Protein AF-A0AAE4VKS8-F1 (afdb_monomer)

pLDDT: mean 73.31, std 14.99, range [43.59, 92.88]

Secondary structure (DSSP, 8-state):
-HHHHHHHHHHHHHHHHHHHHHHHHHHHHHT-S----HHHHHHHHHHHHHHHHHHHHHHHHHHHHHHHHH-HHHHHTPPPP-HHHHHHHHHHHTTTHHHHHHHHHHHHHHHHHHT-

Sequence (116 aa):
MTAYAAKRAALRRQRAAKAGAVTVAVVIVASQAHPASRTRTAPTRRRIERAHVARARADHAKLSSLRASAFPTSAISARPFNAGAAKAEARKLTSGYRGQVKAAKATRHAGRRVRR

Mean predicted aligned error: 13.26 Å

Radius of gyration: 19.67 Å; Cα contacts (8 Å, |Δi|>4): 38; chains: 1; bounding box: 35×40×50 Å

Structure (mmCIF, N/CA/C/O backbone):
data_AF-A0AAE4VKS8-F1
#
_entry.id   AF-A0AAE4VKS8-F1
#
loop_
_atom_site.group_PDB
_atom_site.id
_atom_site.type_symbol
_atom_site.label_atom_id
_atom_site.label_alt_id
_atom_site.label_comp_id
_atom_site.label_asym_id
_atom_site.label_entity_id
_atom_site.label_seq_id
_atom_site.pdbx_PDB_ins_code
_atom_site.Cartn_x
_atom_site.Cartn_y
_atom_site.Cartn_z
_atom_site.occupancy
_atom_site.B_iso_or_equiv
_atom_site.auth_seq_id
_atom_site.auth_comp_id
_atom_site.auth_asym_id
_atom_site.auth_atom_id
_atom_site.pdbx_PDB_model_num
ATOM 1 N N . MET A 1 1 ? 11.033 -27.662 26.218 1.00 52.59 1 MET A N 1
ATOM 2 C CA . MET A 1 1 ? 10.680 -27.797 24.778 1.00 52.59 1 MET A CA 1
ATOM 3 C C . MET A 1 1 ? 10.084 -26.533 24.124 1.00 52.59 1 MET A C 1
ATOM 5 O O . MET A 1 1 ? 9.986 -26.477 22.904 1.00 52.59 1 MET A O 1
ATOM 9 N N . THR A 1 2 ? 9.740 -25.482 24.876 1.00 60.38 2 THR A N 1
ATOM 10 C CA . THR A 1 2 ? 9.040 -24.273 24.386 1.00 60.38 2 THR A CA 1
ATOM 11 C C . THR A 1 2 ? 9.916 -23.295 23.584 1.00 60.38 2 THR A C 1
ATOM 13 O O . THR A 1 2 ? 9.468 -22.738 22.581 1.00 60.38 2 THR A O 1
ATOM 16 N N . ALA A 1 3 ? 11.192 -23.136 23.948 1.00 61.06 3 ALA A N 1
ATOM 17 C CA . ALA A 1 3 ? 12.112 -22.203 23.283 1.00 61.06 3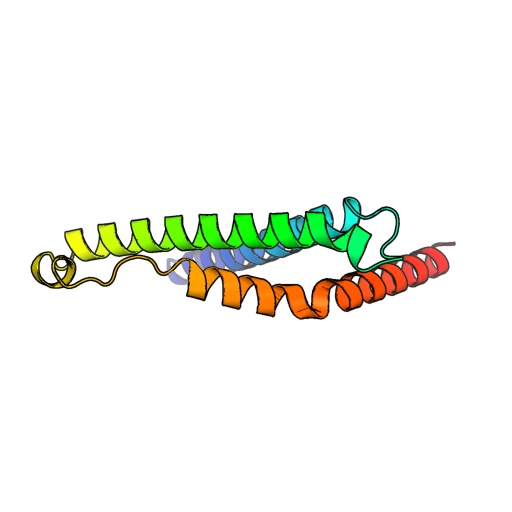 ALA A CA 1
ATOM 18 C C . ALA A 1 3 ? 12.416 -22.573 21.814 1.00 61.06 3 ALA A C 1
ATOM 20 O O . ALA A 1 3 ? 12.525 -21.705 20.945 1.00 61.06 3 ALA A O 1
ATOM 21 N N . TYR A 1 4 ? 12.497 -23.872 21.508 1.00 64.31 4 TYR A N 1
ATOM 22 C CA . TYR A 1 4 ? 12.770 -24.356 20.151 1.00 64.31 4 TYR A CA 1
ATOM 23 C C . TYR A 1 4 ? 11.577 -24.125 19.207 1.00 64.31 4 TYR A C 1
ATOM 25 O O . TYR A 1 4 ? 11.749 -23.711 18.055 1.00 64.31 4 TYR A O 1
ATOM 33 N N . ALA A 1 5 ? 10.353 -24.306 19.713 1.00 65.62 5 ALA A N 1
ATOM 34 C CA . ALA A 1 5 ? 9.122 -24.030 18.978 1.00 65.62 5 ALA A CA 1
ATOM 35 C C . ALA A 1 5 ? 8.965 -22.529 18.662 1.00 65.62 5 ALA A C 1
ATOM 37 O O . ALA A 1 5 ? 8.656 -22.168 17.522 1.00 65.62 5 ALA A O 1
ATOM 38 N N . ALA A 1 6 ? 9.278 -21.654 19.625 1.00 69.19 6 ALA A N 1
ATOM 39 C CA . ALA A 1 6 ? 9.263 -20.201 19.437 1.00 69.19 6 ALA A CA 1
ATOM 40 C C . ALA A 1 6 ? 10.271 -19.742 18.364 1.00 69.19 6 ALA A C 1
ATOM 42 O O . ALA A 1 6 ? 9.927 -18.960 17.471 1.00 69.19 6 ALA A O 1
ATOM 43 N N . LYS A 1 7 ? 11.489 -20.301 18.375 1.00 70.19 7 LYS A N 1
ATOM 44 C CA . LYS A 1 7 ? 12.526 -20.011 17.369 1.00 70.19 7 LYS A CA 1
ATOM 45 C C . LYS A 1 7 ? 12.096 -20.442 15.961 1.00 70.19 7 LYS A C 1
ATOM 47 O O . LYS A 1 7 ? 12.289 -19.700 14.995 1.00 70.19 7 LYS A O 1
ATOM 52 N N . ARG A 1 8 ? 11.436 -21.600 15.829 1.00 71.00 8 ARG A N 1
ATOM 53 C CA . ARG A 1 8 ? 10.869 -22.068 14.549 1.00 71.00 8 ARG A CA 1
ATOM 54 C C . ARG A 1 8 ? 9.717 -21.194 14.050 1.00 71.00 8 ARG A C 1
ATOM 56 O O . ARG A 1 8 ? 9.631 -20.944 12.845 1.00 71.00 8 ARG A O 1
ATOM 63 N N . ALA A 1 9 ? 8.852 -20.714 14.940 1.00 68.56 9 ALA A N 1
ATOM 64 C CA . ALA A 1 9 ? 7.766 -19.802 14.582 1.00 68.56 9 ALA A CA 1
ATOM 65 C C . ALA A 1 9 ? 8.300 -18.444 14.086 1.00 68.56 9 ALA A C 1
ATOM 67 O O . ALA A 1 9 ? 7.825 -17.933 13.069 1.00 68.56 9 ALA A O 1
ATOM 68 N N . ALA A 1 10 ? 9.338 -17.903 14.732 1.00 69.00 10 ALA A N 1
ATOM 69 C CA . ALA A 1 10 ? 10.012 -16.679 14.295 1.00 69.00 10 ALA A CA 1
ATOM 70 C C . ALA A 1 10 ? 10.649 -16.837 12.902 1.00 69.00 10 ALA A C 1
ATOM 72 O O . ALA A 1 10 ? 10.431 -16.001 12.024 1.00 69.00 10 ALA A O 1
ATOM 73 N N . LEU A 1 11 ? 11.344 -17.953 12.654 1.00 71.56 11 LEU A N 1
ATOM 74 C CA . LEU A 1 11 ? 11.916 -18.282 11.342 1.00 71.56 11 LEU A CA 1
ATOM 75 C C . LEU A 1 11 ? 10.848 -18.428 10.248 1.00 71.56 11 LEU A C 1
ATOM 77 O O . LEU A 1 11 ? 11.047 -17.954 9.130 1.00 71.56 11 LEU A O 1
ATOM 81 N N . ARG A 1 12 ? 9.697 -19.043 10.552 1.00 66.75 12 ARG A N 1
ATOM 82 C CA . ARG A 1 12 ? 8.568 -19.132 9.610 1.00 66.75 12 ARG A CA 1
ATOM 83 C C . ARG A 1 12 ? 7.983 -17.760 9.283 1.00 66.75 12 ARG A C 1
ATOM 85 O O . ARG A 1 12 ? 7.747 -17.484 8.111 1.00 66.75 12 ARG A O 1
ATOM 92 N N . ARG A 1 13 ? 7.818 -16.880 10.277 1.00 62.56 13 ARG A N 1
ATOM 93 C CA . ARG A 1 13 ? 7.355 -15.495 10.066 1.00 62.56 13 ARG A CA 1
ATOM 94 C C . ARG A 1 13 ? 8.346 -14.681 9.234 1.00 62.56 13 ARG A C 1
ATOM 96 O O . ARG A 1 13 ? 7.931 -14.009 8.297 1.00 62.56 13 ARG A O 1
ATOM 103 N N . GLN A 1 14 ? 9.647 -14.798 9.508 1.00 63.94 14 GLN A N 1
ATOM 104 C CA . GLN A 1 14 ? 10.691 -14.152 8.705 1.00 63.94 14 GLN A CA 1
ATOM 105 C C . GLN A 1 14 ? 10.690 -14.656 7.257 1.00 63.94 14 GLN A C 1
ATOM 107 O O . GLN A 1 14 ? 10.769 -13.858 6.325 1.00 63.94 14 GLN A O 1
ATOM 112 N N . ARG A 1 15 ? 10.544 -15.970 7.046 1.00 58.06 15 ARG A N 1
ATOM 113 C CA . ARG A 1 15 ? 10.438 -16.559 5.703 1.00 58.06 15 ARG A CA 1
ATOM 114 C C . ARG A 1 15 ? 9.168 -16.125 4.980 1.00 58.06 15 ARG A C 1
ATOM 116 O O . ARG A 1 15 ? 9.254 -15.809 3.803 1.00 58.06 15 ARG A O 1
ATOM 123 N N . ALA A 1 16 ? 8.029 -16.047 5.666 1.00 55.00 16 ALA A N 1
ATOM 124 C CA . ALA A 1 16 ? 6.777 -15.554 5.095 1.00 55.00 16 ALA A CA 1
ATOM 125 C C . ALA A 1 16 ? 6.858 -14.063 4.729 1.00 55.00 16 ALA A C 1
ATOM 127 O O . ALA A 1 16 ? 6.421 -13.675 3.650 1.00 55.00 16 ALA A O 1
ATOM 128 N N . ALA A 1 17 ? 7.488 -13.235 5.568 1.00 53.84 17 ALA A N 1
ATOM 129 C CA . ALA A 1 17 ? 7.744 -11.828 5.264 1.00 53.84 17 ALA A CA 1
ATOM 130 C C . ALA A 1 17 ? 8.680 -11.671 4.054 1.00 53.84 17 ALA A C 1
ATOM 132 O O . ALA A 1 17 ? 8.410 -10.876 3.153 1.00 53.84 17 ALA A O 1
ATOM 133 N N . LYS A 1 18 ? 9.744 -12.482 3.986 1.00 49.88 18 LYS A N 1
ATOM 134 C CA . LYS A 1 18 ? 10.683 -12.502 2.855 1.00 49.88 18 LYS A CA 1
ATOM 135 C C . LYS A 1 18 ? 10.008 -13.006 1.576 1.00 49.88 18 LYS A C 1
ATOM 137 O O . LYS A 1 18 ? 10.193 -12.409 0.524 1.00 49.88 18 LYS A O 1
ATOM 142 N N . ALA A 1 19 ? 9.174 -14.040 1.671 1.00 45.12 19 ALA A N 1
ATOM 143 C CA . ALA A 1 19 ? 8.375 -14.553 0.564 1.00 45.12 19 ALA A CA 1
ATOM 144 C C . ALA A 1 19 ? 7.358 -13.516 0.077 1.00 45.12 19 ALA A C 1
ATOM 146 O O . ALA A 1 19 ? 7.259 -13.320 -1.125 1.00 45.12 19 ALA A O 1
ATOM 147 N N . GLY A 1 20 ? 6.681 -12.802 0.982 1.00 43.59 20 GLY A N 1
ATOM 148 C CA . GLY A 1 20 ? 5.777 -11.694 0.659 1.00 43.59 20 GLY A CA 1
ATOM 149 C C . GLY A 1 20 ? 6.485 -10.525 -0.031 1.00 43.59 20 GLY A C 1
ATOM 150 O O . GLY A 1 20 ? 5.968 -9.962 -0.992 1.00 43.59 20 GLY A O 1
ATOM 151 N N . ALA A 1 21 ? 7.698 -10.181 0.406 1.00 47.94 21 ALA A N 1
ATOM 152 C CA . ALA A 1 21 ? 8.525 -9.176 -0.261 1.00 47.94 21 ALA A CA 1
ATOM 153 C C . ALA A 1 21 ? 8.968 -9.633 -1.663 1.00 47.94 21 ALA A C 1
ATOM 155 O O . ALA A 1 21 ? 8.944 -8.843 -2.606 1.00 47.94 21 ALA A O 1
ATOM 156 N N . VAL A 1 22 ? 9.323 -10.913 -1.818 1.00 50.44 22 VAL A N 1
ATOM 157 C CA . VAL A 1 22 ? 9.721 -11.506 -3.102 1.00 50.44 22 VAL A CA 1
ATOM 158 C C . VAL A 1 22 ? 8.534 -11.634 -4.053 1.00 50.44 22 VAL A C 1
ATOM 160 O O . VAL A 1 22 ? 8.685 -11.283 -5.214 1.00 50.44 22 VAL A O 1
ATOM 163 N N . THR A 1 23 ? 7.348 -12.057 -3.614 1.00 44.69 23 THR A N 1
ATOM 164 C CA . THR A 1 23 ? 6.155 -12.104 -4.478 1.00 44.69 23 THR A CA 1
ATOM 165 C C . THR A 1 23 ? 5.715 -10.714 -4.897 1.00 44.69 23 THR A C 1
ATOM 167 O O . THR A 1 23 ? 5.402 -10.521 -6.068 1.00 44.69 23 THR A O 1
ATOM 170 N N . VAL A 1 24 ? 5.773 -9.722 -4.005 1.00 50.94 24 VAL A N 1
ATOM 171 C CA . VAL A 1 24 ? 5.552 -8.322 -4.389 1.00 50.94 24 VAL A CA 1
ATOM 172 C C . VAL A 1 24 ? 6.584 -7.899 -5.433 1.00 50.94 24 VAL A C 1
ATOM 174 O O . VAL A 1 24 ? 6.192 -7.405 -6.484 1.00 50.94 24 VAL A O 1
ATOM 177 N N . ALA A 1 25 ? 7.875 -8.176 -5.226 1.00 50.78 25 ALA A N 1
ATOM 178 C CA . ALA A 1 25 ? 8.923 -7.881 -6.204 1.00 50.78 25 ALA A CA 1
ATOM 179 C C . ALA A 1 25 ? 8.726 -8.622 -7.543 1.00 50.78 25 ALA A C 1
ATOM 181 O O . ALA A 1 25 ? 8.929 -8.031 -8.600 1.00 50.78 25 ALA A O 1
ATOM 182 N N . VAL A 1 26 ? 8.278 -9.878 -7.528 1.00 50.91 26 VAL A N 1
ATOM 183 C CA . VAL A 1 26 ? 8.035 -10.698 -8.723 1.00 50.91 26 VAL A CA 1
ATOM 184 C C . VAL A 1 26 ? 6.797 -10.225 -9.476 1.00 50.91 26 VAL A C 1
ATOM 186 O O . VAL A 1 26 ? 6.880 -10.073 -10.686 1.00 50.91 26 VAL A O 1
ATOM 189 N N . VAL A 1 27 ? 5.686 -9.907 -8.808 1.00 49.88 27 VAL A N 1
ATOM 190 C CA . VAL A 1 27 ? 4.488 -9.328 -9.452 1.00 49.88 27 VAL A CA 1
ATOM 191 C C . VAL A 1 27 ? 4.827 -7.977 -10.083 1.00 49.88 27 VAL A C 1
ATOM 193 O O . VAL A 1 27 ? 4.433 -7.673 -11.210 1.00 49.88 27 VAL A O 1
ATOM 196 N N . ILE A 1 28 ? 5.631 -7.186 -9.382 1.00 53.53 28 ILE A N 1
ATOM 197 C CA . ILE A 1 28 ? 6.142 -5.899 -9.836 1.00 53.53 28 ILE A CA 1
ATOM 198 C C . ILE A 1 28 ? 7.084 -6.036 -11.050 1.00 53.53 28 ILE A C 1
ATOM 200 O O . ILE A 1 28 ? 7.062 -5.171 -11.928 1.00 53.53 28 ILE A O 1
ATOM 204 N N . VAL A 1 29 ? 7.905 -7.091 -11.109 1.00 51.53 29 VAL A N 1
ATOM 205 C CA . VAL A 1 29 ? 8.866 -7.357 -12.197 1.00 51.53 29 VAL A CA 1
ATOM 206 C C . VAL A 1 29 ? 8.202 -8.044 -13.396 1.00 51.53 29 VAL A C 1
ATOM 208 O O . VAL A 1 29 ? 8.491 -7.684 -14.534 1.00 51.53 29 VAL A O 1
ATOM 211 N N . ALA A 1 30 ? 7.286 -8.986 -13.166 1.00 47.94 30 ALA A N 1
ATOM 212 C CA . ALA A 1 30 ? 6.542 -9.699 -14.205 1.00 47.94 30 ALA A CA 1
ATOM 213 C C . ALA A 1 30 ? 5.555 -8.783 -14.947 1.00 47.94 30 ALA A C 1
ATOM 215 O O . ALA A 1 30 ? 5.302 -8.989 -16.129 1.00 47.94 30 ALA A O 1
ATOM 216 N N . SER A 1 31 ? 5.065 -7.722 -14.295 1.00 48.59 31 SER A N 1
ATOM 217 C CA . SER A 1 31 ? 4.143 -6.753 -14.910 1.00 48.59 31 SER A CA 1
ATOM 218 C C . SER A 1 31 ? 4.813 -5.733 -15.848 1.00 48.59 31 SER A C 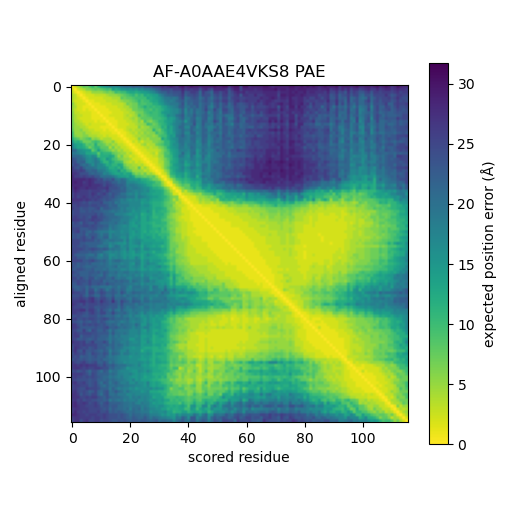1
ATOM 220 O O . SER A 1 31 ? 4.129 -4.858 -16.374 1.00 48.59 31 SER A O 1
ATOM 222 N N . GLN A 1 32 ? 6.136 -5.766 -16.051 1.00 52.94 32 GLN A N 1
ATOM 223 C CA . GLN A 1 32 ? 6.851 -4.750 -16.838 1.00 52.94 32 GLN A CA 1
ATOM 224 C C . GLN A 1 32 ? 7.512 -5.386 -18.061 1.00 52.94 32 GLN A C 1
ATOM 226 O O . GLN A 1 32 ? 8.672 -5.797 -18.006 1.00 52.94 32 GLN A O 1
ATOM 231 N N . ALA A 1 33 ? 6.799 -5.403 -19.191 1.00 50.75 33 ALA A N 1
ATOM 232 C CA . ALA A 1 33 ? 7.369 -5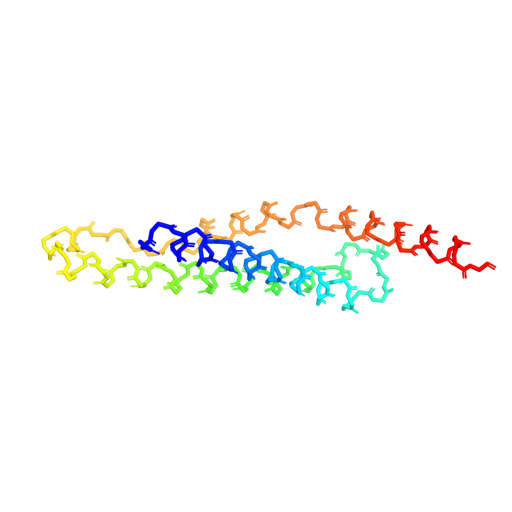.832 -20.464 1.00 50.75 33 ALA A CA 1
ATOM 233 C C . ALA A 1 33 ? 8.643 -5.030 -20.792 1.00 50.75 33 ALA A C 1
ATOM 235 O O . ALA A 1 33 ? 9.655 -5.652 -21.081 1.00 50.75 33 ALA A O 1
ATOM 236 N N . HIS A 1 34 ? 8.695 -3.700 -20.609 1.00 53.62 34 HIS A N 1
ATOM 237 C CA . HIS A 1 34 ? 9.926 -2.908 -20.787 1.00 53.62 34 HIS A CA 1
ATOM 238 C C . HIS A 1 34 ? 9.962 -1.645 -19.894 1.00 53.62 34 HIS A C 1
ATOM 240 O O . HIS A 1 34 ? 9.165 -0.732 -20.122 1.00 53.62 34 HIS A O 1
ATOM 246 N N . PRO A 1 35 ? 10.934 -1.482 -18.969 1.00 55.44 35 PRO A N 1
ATOM 247 C CA . PRO A 1 35 ? 11.155 -0.234 -18.223 1.00 55.44 35 PRO A CA 1
ATOM 248 C C . PRO A 1 35 ? 11.885 0.815 -19.090 1.00 55.44 35 PRO A C 1
ATOM 250 O O . PRO A 1 35 ? 12.901 1.389 -18.688 1.00 55.44 35 PRO A O 1
ATOM 253 N N . ALA A 1 36 ? 11.405 1.035 -20.316 1.00 53.75 36 ALA A N 1
ATOM 254 C CA . ALA A 1 36 ? 12.012 1.969 -21.261 1.00 53.75 36 ALA A CA 1
ATOM 255 C C . ALA A 1 36 ? 11.809 3.430 -20.813 1.00 53.75 36 ALA A C 1
ATOM 257 O O . ALA A 1 36 ? 12.727 4.239 -20.927 1.00 53.75 36 ALA A O 1
ATOM 258 N N . SER A 1 37 ? 10.660 3.754 -20.200 1.00 58.50 37 SER A N 1
ATOM 259 C CA . SER A 1 37 ? 10.296 5.129 -19.833 1.00 58.50 37 SER A CA 1
ATOM 260 C C . SER A 1 37 ? 9.697 5.265 -18.427 1.00 58.50 37 SER A C 1
ATOM 262 O O . SER A 1 37 ? 9.059 4.352 -17.895 1.00 58.50 37 SER A O 1
ATOM 264 N N . ARG A 1 38 ? 9.885 6.449 -17.824 1.00 61.78 38 ARG A N 1
ATOM 265 C CA . ARG A 1 38 ? 9.306 6.832 -16.521 1.00 61.78 38 ARG A CA 1
ATOM 266 C C . ARG A 1 38 ? 7.774 6.779 -16.555 1.00 61.78 38 ARG A C 1
ATOM 268 O O . ARG A 1 38 ? 7.159 6.311 -15.599 1.00 61.78 38 ARG A O 1
ATOM 275 N N . THR A 1 39 ? 7.179 7.172 -17.680 1.00 62.09 39 THR A N 1
ATOM 276 C CA . THR A 1 39 ? 5.737 7.133 -17.961 1.00 62.09 39 THR A CA 1
ATOM 277 C C . THR A 1 39 ? 5.170 5.717 -17.921 1.00 62.09 39 THR A C 1
ATOM 279 O O . THR A 1 39 ? 4.162 5.503 -17.256 1.00 62.09 39 THR A O 1
ATOM 282 N N . ARG A 1 40 ? 5.845 4.721 -18.514 1.00 65.50 40 ARG A N 1
ATOM 283 C CA . ARG A 1 40 ? 5.397 3.313 -18.459 1.00 65.50 40 ARG A CA 1
ATOM 284 C C . ARG A 1 40 ? 5.449 2.721 -17.049 1.00 65.50 40 ARG A C 1
ATOM 286 O O . ARG A 1 40 ? 4.604 1.912 -16.690 1.00 65.50 40 ARG A O 1
ATOM 293 N N . THR A 1 41 ? 6.391 3.166 -16.215 1.00 71.38 41 THR A N 1
ATOM 294 C CA . THR A 1 41 ? 6.482 2.717 -14.813 1.00 71.38 41 THR A CA 1
ATOM 295 C C . THR A 1 41 ? 5.522 3.439 -13.857 1.00 71.38 41 THR A C 1
ATOM 297 O O . THR A 1 41 ? 5.319 2.979 -12.731 1.00 71.38 41 THR A O 1
ATOM 300 N N . ALA A 1 42 ? 4.916 4.554 -14.280 1.00 76.25 42 ALA A N 1
ATOM 301 C CA . ALA A 1 42 ? 4.076 5.391 -13.424 1.00 76.25 42 ALA A CA 1
ATOM 302 C C . ALA A 1 42 ? 2.779 4.705 -12.941 1.00 76.25 42 ALA A C 1
ATOM 304 O O . ALA A 1 42 ? 2.474 4.837 -11.754 1.00 76.25 42 ALA A O 1
ATOM 305 N N . PRO A 1 43 ? 2.030 3.943 -13.767 1.00 81.69 43 PRO A N 1
ATOM 306 C CA . PRO A 1 43 ? 0.841 3.224 -13.307 1.00 81.69 43 PRO A CA 1
ATOM 307 C C . PRO A 1 43 ? 1.163 2.210 -12.206 1.00 81.69 43 PRO A C 1
ATOM 309 O O . PRO A 1 43 ? 0.491 2.180 -11.177 1.00 81.69 43 PRO A O 1
ATOM 312 N N . THR A 1 44 ? 2.234 1.431 -12.372 1.00 78.88 44 THR A N 1
ATOM 313 C CA . THR A 1 44 ? 2.682 0.451 -11.373 1.00 78.88 44 THR A CA 1
ATOM 314 C C . THR A 1 44 ? 3.117 1.134 -10.085 1.00 78.88 44 THR A C 1
ATOM 316 O O . THR A 1 44 ? 2.705 0.722 -9.003 1.00 78.88 44 THR A O 1
ATOM 319 N N . ARG A 1 45 ? 3.866 2.239 -10.188 1.00 81.94 45 ARG A N 1
ATOM 320 C CA . ARG A 1 45 ? 4.242 3.054 -9.029 1.00 81.94 45 ARG A CA 1
ATOM 321 C C . ARG A 1 45 ? 3.013 3.556 -8.267 1.00 81.94 45 ARG A C 1
ATOM 323 O O . ARG A 1 45 ? 2.946 3.394 -7.055 1.00 81.94 45 ARG A O 1
ATOM 330 N N . ARG A 1 46 ? 2.003 4.071 -8.976 1.00 84.44 46 ARG A N 1
ATOM 331 C CA . ARG A 1 46 ? 0.728 4.503 -8.377 1.00 84.44 46 ARG A CA 1
ATOM 332 C C . ARG A 1 46 ? -0.016 3.349 -7.699 1.00 84.44 46 ARG A C 1
ATOM 334 O O . ARG A 1 46 ? -0.602 3.560 -6.642 1.00 84.44 46 ARG A O 1
ATOM 341 N N . ARG A 1 47 ? 0.000 2.139 -8.271 1.00 85.75 47 ARG A N 1
ATOM 342 C CA . ARG A 1 47 ? -0.607 0.947 -7.648 1.00 85.75 47 ARG A CA 1
ATOM 343 C C . ARG A 1 47 ? 0.101 0.566 -6.347 1.00 85.75 47 ARG A C 1
ATOM 345 O O . ARG A 1 47 ? -0.579 0.331 -5.354 1.00 85.75 47 ARG A O 1
ATOM 352 N N . ILE A 1 48 ? 1.436 0.576 -6.333 1.00 83.31 48 ILE A N 1
ATOM 353 C CA . ILE A 1 48 ? 2.236 0.328 -5.122 1.00 83.31 48 ILE A CA 1
ATOM 354 C C . ILE A 1 48 ? 1.940 1.392 -4.060 1.00 83.31 48 ILE A C 1
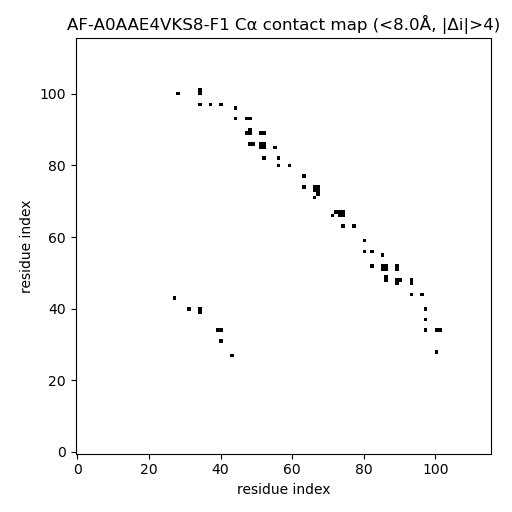ATOM 356 O O . ILE A 1 48 ? 1.691 1.048 -2.909 1.00 83.31 48 ILE A O 1
ATOM 360 N N . GLU A 1 49 ? 1.899 2.671 -4.447 1.00 87.38 49 GLU A N 1
ATOM 361 C CA . GLU A 1 49 ? 1.553 3.768 -3.537 1.00 87.38 49 GLU A CA 1
ATOM 362 C C . GLU A 1 49 ? 0.164 3.581 -2.916 1.00 87.38 49 GLU A C 1
ATOM 364 O O . GLU A 1 49 ? 0.017 3.667 -1.698 1.00 87.38 49 GLU A O 1
ATOM 369 N N . ARG A 1 50 ? -0.850 3.263 -3.730 1.00 88.00 50 ARG A N 1
ATOM 370 C CA . ARG A 1 50 ? -2.215 2.999 -3.245 1.00 88.00 50 ARG A CA 1
ATOM 371 C C . ARG A 1 50 ? -2.264 1.807 -2.292 1.00 88.00 50 ARG A C 1
ATOM 373 O O . ARG A 1 50 ? -2.877 1.911 -1.235 1.00 88.00 50 ARG A O 1
ATOM 380 N N . ALA A 1 51 ? -1.607 0.703 -2.644 1.00 87.19 51 ALA A N 1
ATOM 381 C CA . ALA A 1 51 ? -1.557 -0.491 -1.805 1.00 87.19 51 ALA A CA 1
ATOM 382 C C . ALA A 1 51 ? -0.861 -0.220 -0.463 1.00 87.19 51 ALA A C 1
ATOM 384 O O . ALA A 1 51 ? -1.323 -0.688 0.576 1.00 87.19 51 ALA A O 1
ATOM 385 N N . HIS A 1 52 ? 0.215 0.572 -0.471 1.00 90.69 52 HIS A N 1
ATOM 386 C CA . HIS A 1 52 ? 0.916 0.969 0.745 1.00 90.69 52 HIS A CA 1
ATOM 387 C C . HIS A 1 52 ? 0.031 1.832 1.650 1.00 90.69 52 HIS A C 1
ATOM 389 O O . HIS A 1 52 ? -0.105 1.529 2.830 1.00 90.69 52 HIS A O 1
ATOM 395 N N . VAL A 1 53 ? -0.636 2.849 1.096 1.00 91.75 53 VAL A N 1
ATOM 396 C CA . VAL A 1 53 ? -1.560 3.699 1.866 1.00 91.75 53 VAL A CA 1
ATOM 397 C C . VAL A 1 53 ? -2.723 2.883 2.436 1.00 91.75 53 VAL A C 1
ATOM 399 O O . VAL A 1 53 ? -3.084 3.070 3.595 1.00 91.75 53 VAL A O 1
ATOM 402 N N . ALA A 1 54 ? -3.289 1.957 1.657 1.00 88.38 54 ALA A N 1
ATOM 403 C CA . ALA A 1 54 ? -4.363 1.082 2.123 1.00 88.38 54 ALA A CA 1
ATOM 404 C C . ALA A 1 54 ? -3.909 0.190 3.289 1.00 88.38 54 ALA A C 1
ATOM 406 O O . ALA A 1 54 ? -4.613 0.090 4.293 1.00 88.38 54 ALA A O 1
ATOM 407 N N . ARG A 1 55 ? -2.710 -0.402 3.192 1.00 88.88 55 ARG A N 1
ATOM 408 C CA . ARG A 1 55 ? -2.120 -1.193 4.279 1.00 88.88 55 ARG A CA 1
ATOM 409 C C . ARG A 1 55 ? -1.860 -0.341 5.521 1.00 88.88 55 ARG A C 1
ATOM 411 O O . ARG A 1 55 ? -2.306 -0.716 6.594 1.00 88.88 55 ARG A O 1
ATOM 418 N N . ALA A 1 56 ? -1.236 0.826 5.367 1.00 91.44 56 ALA A N 1
ATOM 419 C CA . ALA A 1 56 ? -0.966 1.738 6.477 1.00 91.44 56 ALA A CA 1
ATOM 420 C C . ALA A 1 56 ? -2.255 2.173 7.194 1.00 91.44 56 ALA A C 1
ATOM 422 O O . ALA A 1 56 ? -2.283 2.285 8.418 1.00 91.44 56 ALA A O 1
ATOM 423 N N . ARG A 1 57 ? -3.346 2.369 6.441 1.00 90.25 57 ARG A N 1
ATOM 424 C CA . ARG A 1 57 ? -4.663 2.670 7.009 1.00 90.25 57 ARG A CA 1
ATOM 425 C C . ARG A 1 57 ? -5.233 1.489 7.797 1.00 90.25 57 ARG A C 1
ATOM 427 O O . ARG A 1 57 ? -5.756 1.695 8.887 1.00 90.25 57 ARG A O 1
ATOM 434 N N . ALA A 1 58 ? -5.127 0.271 7.267 1.00 91.50 58 ALA A N 1
ATOM 435 C CA . ALA A 1 58 ? -5.570 -0.936 7.964 1.00 91.50 58 ALA A CA 1
ATOM 436 C C . ALA A 1 58 ? -4.759 -1.186 9.248 1.00 91.50 58 ALA A C 1
ATOM 438 O O . ALA A 1 58 ? -5.333 -1.502 10.289 1.00 91.50 58 ALA A O 1
ATOM 439 N N . ASP A 1 59 ? -3.443 -0.980 9.194 1.00 91.88 59 ASP A N 1
ATOM 440 C CA . ASP A 1 59 ? -2.554 -1.117 10.347 1.00 91.88 59 ASP A CA 1
ATOM 441 C C . ASP A 1 59 ? -2.865 -0.063 11.417 1.00 91.88 59 ASP A C 1
ATOM 443 O O . ASP A 1 59 ? -2.959 -0.398 12.598 1.00 91.88 59 ASP A O 1
ATOM 447 N N . HIS A 1 60 ? -3.103 1.193 11.017 1.00 92.88 60 HIS A N 1
ATOM 448 C CA . HIS A 1 60 ? -3.534 2.248 11.940 1.00 92.88 60 HIS A CA 1
ATOM 449 C C . HIS A 1 60 ? -4.865 1.902 12.610 1.00 92.88 60 HIS A C 1
ATOM 451 O O . HIS A 1 60 ? -4.949 1.964 13.833 1.00 92.88 60 HIS A O 1
ATOM 457 N N . ALA A 1 61 ? -5.866 1.450 11.849 1.00 90.44 61 ALA A N 1
ATOM 458 C CA . ALA A 1 61 ? -7.152 1.035 12.406 1.00 90.44 61 ALA A CA 1
ATOM 459 C C . ALA A 1 61 ? -6.995 -0.121 13.410 1.00 90.44 61 ALA A C 1
ATOM 461 O O . ALA A 1 61 ? -7.560 -0.078 14.505 1.00 90.44 61 ALA A O 1
ATOM 462 N N . LYS A 1 62 ? -6.167 -1.120 13.080 1.00 92.56 62 LYS A N 1
ATOM 463 C CA . LYS A 1 62 ? -5.868 -2.246 13.971 1.00 92.56 62 LYS A CA 1
ATOM 464 C C . LYS A 1 62 ? -5.192 -1.789 15.263 1.00 92.56 62 LYS A C 1
ATOM 466 O O . LYS A 1 62 ? -5.619 -2.182 16.345 1.00 92.56 62 LYS A O 1
ATOM 471 N N . LEU A 1 63 ? -4.155 -0.958 15.168 1.00 90.12 63 LEU A N 1
ATOM 472 C CA . LEU A 1 63 ? -3.448 -0.433 16.340 1.00 90.12 63 LEU A CA 1
ATOM 473 C C . LEU A 1 63 ? -4.342 0.480 17.179 1.00 90.12 63 LEU A C 1
ATOM 475 O O . LEU A 1 63 ? -4.273 0.436 18.404 1.00 90.12 63 LEU A O 1
ATOM 479 N N . SER A 1 64 ? -5.203 1.268 16.537 1.00 89.75 64 SER A N 1
ATOM 480 C CA . SER A 1 64 ? -6.165 2.124 17.226 1.00 89.75 64 SER A CA 1
ATOM 481 C C . SER A 1 64 ? -7.188 1.301 18.004 1.00 89.75 64 SER A C 1
ATOM 483 O O . SER A 1 64 ? -7.460 1.615 19.158 1.00 89.75 64 SER A O 1
ATOM 485 N N . SER A 1 65 ? -7.718 0.231 17.407 1.00 87.50 65 SER A N 1
ATOM 486 C CA . SER A 1 65 ? -8.640 -0.689 18.082 1.00 87.50 65 SER A CA 1
ATOM 487 C C . SER A 1 65 ? -7.971 -1.388 19.271 1.00 87.50 65 SER A C 1
ATOM 489 O O . SER A 1 65 ? -8.524 -1.402 20.369 1.00 87.50 65 SER A O 1
ATOM 491 N N . LEU A 1 66 ? -6.740 -1.878 19.096 1.00 90.62 66 LEU A N 1
ATOM 492 C CA . LEU A 1 66 ? -5.970 -2.485 20.186 1.00 90.62 66 LEU A CA 1
ATOM 493 C C . LEU A 1 66 ? -5.688 -1.488 21.317 1.00 90.62 66 LEU A C 1
ATOM 495 O O . LEU A 1 66 ? -5.813 -1.835 22.490 1.00 90.62 66 LEU A O 1
ATOM 499 N N . ARG A 1 67 ? -5.347 -0.238 20.981 1.00 89.62 67 ARG A N 1
ATOM 500 C CA . ARG A 1 67 ? -5.126 0.823 21.970 1.00 89.62 67 ARG A CA 1
ATOM 501 C C . ARG A 1 67 ? -6.408 1.160 22.723 1.00 89.62 67 ARG A C 1
ATOM 503 O O . ARG A 1 67 ? -6.340 1.310 23.933 1.00 89.62 67 ARG A O 1
ATOM 510 N N . ALA A 1 68 ? -7.548 1.240 22.041 1.00 88.50 68 ALA A N 1
ATOM 511 C CA . ALA A 1 68 ? -8.842 1.471 22.681 1.00 88.50 68 ALA A CA 1
ATOM 512 C C . ALA A 1 68 ? -9.213 0.351 23.659 1.00 88.50 68 ALA A C 1
ATOM 514 O O . ALA A 1 68 ? -9.742 0.633 24.728 1.00 88.50 68 ALA A O 1
ATOM 515 N N . SER A 1 69 ? -8.871 -0.898 23.329 1.00 89.31 69 SER A N 1
ATOM 516 C CA . SER A 1 69 ? -9.093 -2.039 24.220 1.00 89.31 69 SER A CA 1
ATOM 517 C C . SER A 1 69 ? -8.168 -2.042 25.441 1.00 89.31 69 SER A C 1
ATOM 519 O O . SER A 1 69 ? -8.610 -2.434 26.514 1.00 89.31 69 SER A O 1
ATOM 521 N N . ALA A 1 70 ? -6.896 -1.663 25.287 1.00 91.44 70 ALA A N 1
ATOM 522 C CA . ALA A 1 70 ? -5.916 -1.719 26.376 1.00 91.44 70 ALA A CA 1
ATOM 523 C C . ALA A 1 70 ? -5.913 -0.457 27.256 1.00 91.44 70 ALA A C 1
ATOM 525 O O . ALA A 1 70 ? -5.730 -0.542 28.465 1.00 91.44 70 ALA A O 1
ATOM 526 N N . PHE A 1 71 ? -6.107 0.716 26.648 1.00 89.06 71 PHE A N 1
ATOM 527 C CA . PHE A 1 71 ? -6.037 2.025 27.299 1.00 89.06 71 PHE A CA 1
ATOM 528 C C . PHE A 1 71 ? -7.139 2.952 26.758 1.00 89.06 71 PHE A C 1
ATOM 530 O O . PHE A 1 71 ? -6.865 3.809 25.907 1.00 89.06 71 PHE A O 1
ATOM 537 N N . PRO A 1 72 ? -8.384 2.816 27.251 1.00 83.62 72 PRO A N 1
ATOM 538 C CA . PRO A 1 72 ? -9.543 3.526 26.707 1.00 83.62 72 PRO A CA 1
ATOM 539 C C . PRO A 1 72 ? -9.381 5.052 26.716 1.00 83.62 72 PRO A C 1
ATOM 541 O O . PRO A 1 72 ? -9.608 5.711 25.703 1.00 83.62 72 PRO A O 1
ATOM 544 N N . THR A 1 73 ? -8.885 5.622 27.818 1.00 87.56 73 THR A N 1
ATOM 545 C CA . THR A 1 73 ? -8.635 7.070 27.959 1.00 87.56 73 THR A CA 1
ATOM 546 C C . THR A 1 73 ? -7.589 7.584 26.972 1.00 87.56 73 THR A C 1
ATOM 548 O O . THR A 1 73 ? -7.750 8.648 26.382 1.00 87.56 73 THR A O 1
ATOM 551 N N . SER A 1 74 ? -6.546 6.795 26.708 1.00 78.19 74 SER A N 1
ATOM 552 C CA . SER A 1 74 ? -5.496 7.133 25.739 1.00 78.19 74 SER A CA 1
ATOM 553 C C . SER A 1 74 ? -5.928 7.006 24.275 1.00 78.19 74 SER A C 1
ATOM 555 O O . SER A 1 74 ? -5.174 7.424 23.391 1.00 78.19 74 SER A O 1
ATOM 557 N N . ALA A 1 75 ? -7.076 6.387 23.990 1.00 76.50 75 ALA A N 1
ATOM 558 C CA . ALA A 1 75 ? -7.625 6.300 22.639 1.00 76.50 75 ALA A CA 1
ATOM 559 C C . ALA A 1 75 ? -8.434 7.546 22.256 1.00 76.50 75 ALA A C 1
ATOM 561 O O . ALA A 1 75 ? -8.458 7.905 21.082 1.00 76.50 75 ALA A O 1
ATOM 562 N N . ILE A 1 76 ? -9.008 8.249 23.238 1.00 78.00 76 ILE A N 1
ATOM 563 C CA . ILE A 1 76 ? -9.758 9.500 23.035 1.00 78.00 76 ILE A CA 1
ATOM 564 C C . ILE A 1 76 ? -8.859 10.577 22.407 1.00 78.00 76 ILE A C 1
ATOM 566 O O . ILE A 1 76 ? -9.278 11.306 21.515 1.00 78.00 76 ILE A O 1
ATOM 570 N N . SER A 1 77 ? -7.593 10.639 22.825 1.00 82.94 77 SER A N 1
ATOM 571 C CA . SER A 1 77 ? -6.609 11.616 22.334 1.00 82.94 77 SER A CA 1
ATOM 572 C C . SER A 1 77 ? -5.786 11.116 21.136 1.00 82.94 77 SER A C 1
ATOM 574 O O . SER A 1 77 ? -4.780 11.733 20.774 1.00 82.94 77 SER A O 1
ATOM 576 N N . ALA A 1 78 ? -6.135 9.969 20.541 1.00 81.88 78 ALA A N 1
ATOM 577 C CA . ALA A 1 78 ? -5.336 9.379 19.472 1.00 81.88 78 ALA A CA 1
ATOM 578 C C . ALA A 1 78 ? -5.422 10.204 18.178 1.00 81.88 78 ALA A C 1
ATOM 580 O O . ALA A 1 78 ? -6.494 10.605 17.729 1.00 81.88 78 ALA A O 1
ATOM 581 N N . ARG A 1 79 ? -4.270 10.430 17.535 1.00 87.94 79 ARG A N 1
ATOM 582 C CA . ARG A 1 79 ? -4.219 11.184 16.275 1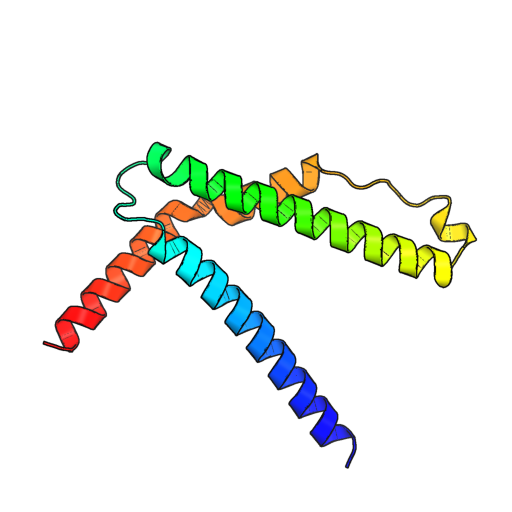.00 87.94 79 ARG A CA 1
ATOM 583 C C . ARG A 1 79 ? -4.871 10.387 15.133 1.00 87.94 79 ARG A C 1
ATOM 585 O O . ARG A 1 79 ? -4.615 9.181 15.009 1.00 87.94 79 ARG A O 1
ATOM 592 N N . PRO A 1 80 ? -5.637 11.056 14.251 1.00 90.62 80 PRO A N 1
ATOM 593 C CA . PRO A 1 80 ? -6.221 10.414 13.082 1.00 90.62 80 PRO A CA 1
ATOM 594 C C . PRO A 1 80 ? -5.139 9.963 12.092 1.00 90.62 80 PRO A C 1
ATOM 596 O O . PRO A 1 80 ? -4.006 10.456 12.091 1.00 90.62 80 PRO A O 1
ATOM 599 N N . PHE A 1 81 ? -5.500 9.024 11.216 1.00 92.75 81 PHE A N 1
ATOM 600 C CA . PHE A 1 81 ? -4.606 8.532 10.172 1.00 92.75 81 PHE A CA 1
ATOM 601 C C . PHE A 1 81 ? -4.190 9.652 9.203 1.00 92.75 81 PHE A C 1
ATOM 603 O O . PHE A 1 81 ? -5.034 10.305 8.590 1.00 92.75 81 PHE A O 1
ATOM 610 N N . ASN A 1 82 ? -2.880 9.823 8.995 1.00 92.88 82 ASN A N 1
ATOM 611 C CA . ASN A 1 82 ? -2.334 10.790 8.043 1.00 92.88 82 ASN A CA 1
ATOM 612 C C . ASN A 1 82 ? -1.998 10.122 6.698 1.00 92.88 82 ASN A C 1
ATOM 614 O O . ASN A 1 82 ? -0.901 9.596 6.489 1.00 92.88 82 ASN A O 1
ATOM 618 N N . ALA A 1 83 ? -2.931 10.206 5.748 1.00 91.25 83 ALA A N 1
ATOM 619 C CA . ALA A 1 83 ? -2.743 9.668 4.401 1.00 91.25 83 ALA A CA 1
ATOM 620 C C . ALA A 1 83 ? -1.614 10.367 3.615 1.00 91.25 83 ALA A C 1
ATOM 622 O O . ALA A 1 83 ? -0.974 9.740 2.766 1.00 91.25 83 ALA A O 1
ATOM 623 N N . GLY A 1 84 ? -1.352 11.650 3.889 1.00 90.56 84 GLY A N 1
ATOM 624 C CA . GLY A 1 84 ? -0.283 12.417 3.246 1.00 90.56 84 GLY A CA 1
ATOM 625 C C . GLY A 1 84 ? 1.104 11.886 3.607 1.00 90.56 84 GLY A C 1
ATOM 626 O O . GLY A 1 84 ? 1.928 11.669 2.716 1.00 90.56 84 GLY A O 1
ATOM 627 N N . ALA A 1 85 ? 1.324 11.589 4.890 1.00 90.19 85 ALA A N 1
ATOM 628 C CA . ALA A 1 85 ? 2.561 10.984 5.382 1.00 90.19 85 ALA A CA 1
ATOM 629 C C . ALA A 1 85 ? 2.795 9.596 4.764 1.00 90.19 85 ALA A C 1
ATOM 631 O O . ALA A 1 85 ? 3.857 9.356 4.188 1.00 90.19 85 ALA A O 1
ATOM 632 N N . ALA A 1 86 ? 1.774 8.731 4.763 1.00 90.00 86 ALA A N 1
ATOM 633 C CA . ALA A 1 86 ? 1.857 7.402 4.148 1.00 90.00 86 ALA A CA 1
ATOM 634 C C . ALA A 1 86 ? 2.144 7.474 2.635 1.00 90.00 86 ALA A C 1
ATOM 636 O O . ALA A 1 86 ? 2.904 6.680 2.081 1.00 90.00 86 ALA A O 1
ATOM 637 N N . LYS A 1 87 ? 1.577 8.466 1.938 1.00 90.81 87 LYS A N 1
ATOM 638 C CA . LYS A 1 87 ? 1.861 8.694 0.515 1.00 90.81 87 LYS A CA 1
ATOM 639 C C . LYS A 1 87 ? 3.292 9.186 0.285 1.00 90.81 87 LYS A C 1
ATOM 641 O O . LYS A 1 87 ? 3.924 8.776 -0.689 1.00 90.81 87 LYS A O 1
ATOM 646 N N . ALA A 1 88 ? 3.812 10.057 1.149 1.00 89.56 88 ALA A N 1
ATOM 647 C CA . ALA A 1 88 ? 5.196 10.522 1.078 1.00 89.56 88 ALA A CA 1
ATOM 648 C C . ALA A 1 88 ? 6.187 9.372 1.318 1.00 89.56 88 ALA A C 1
ATOM 650 O O . ALA A 1 88 ? 7.156 9.229 0.568 1.00 89.56 88 ALA A O 1
ATOM 651 N N . GLU A 1 89 ? 5.907 8.509 2.292 1.00 88.75 89 GLU A N 1
ATOM 652 C CA . GLU A 1 89 ? 6.672 7.289 2.550 1.00 88.75 89 GLU A CA 1
ATOM 653 C C . GLU A 1 89 ? 6.647 6.345 1.340 1.00 88.75 89 GLU A C 1
ATOM 655 O O . GLU A 1 89 ? 7.698 5.960 0.824 1.00 88.75 89 GLU A O 1
ATOM 660 N N . ALA A 1 90 ? 5.465 6.074 0.782 1.00 86.00 90 ALA A N 1
ATOM 661 C CA . ALA A 1 90 ? 5.336 5.246 -0.413 1.00 86.00 90 ALA A CA 1
ATOM 662 C C . ALA A 1 90 ? 6.109 5.808 -1.620 1.00 86.00 90 ALA A C 1
ATOM 664 O O . ALA A 1 90 ? 6.721 5.064 -2.397 1.00 86.00 90 ALA A O 1
ATOM 665 N N . ARG A 1 91 ? 6.126 7.136 -1.782 1.00 87.25 91 ARG A N 1
ATOM 666 C CA . ARG A 1 91 ? 6.919 7.809 -2.820 1.00 87.25 91 ARG A CA 1
ATOM 667 C C . ARG A 1 91 ? 8.417 7.633 -2.602 1.00 87.25 91 ARG A C 1
ATOM 669 O O . ARG A 1 91 ? 9.119 7.426 -3.595 1.00 87.25 91 ARG A O 1
ATOM 676 N N . LYS A 1 92 ? 8.894 7.691 -1.352 1.00 86.75 92 LYS A N 1
ATOM 677 C CA . LYS A 1 92 ? 10.296 7.417 -0.994 1.00 86.75 92 LYS A CA 1
ATOM 678 C C . LYS A 1 92 ? 10.663 5.972 -1.323 1.00 86.75 92 LYS A C 1
ATOM 680 O O . LYS A 1 92 ? 11.634 5.761 -2.050 1.00 86.75 92 LYS A O 1
ATOM 685 N N . LEU A 1 93 ? 9.835 5.006 -0.917 1.00 80.81 93 LEU A N 1
ATOM 686 C CA . LEU A 1 93 ? 10.03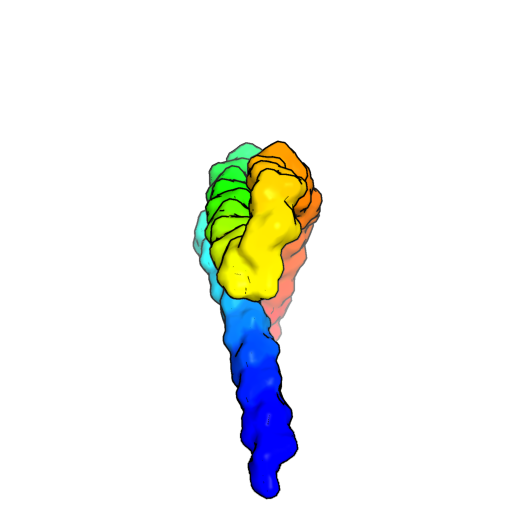2 3.578 -1.206 1.00 80.81 93 LEU A CA 1
ATOM 687 C C . LEU A 1 93 ? 10.102 3.285 -2.711 1.00 80.81 93 LEU A C 1
ATOM 689 O O . LEU A 1 93 ? 10.847 2.416 -3.155 1.00 80.81 93 LEU A O 1
ATOM 693 N N . THR A 1 94 ? 9.356 4.041 -3.515 1.00 83.38 94 THR A N 1
ATOM 694 C CA . THR A 1 94 ? 9.300 3.865 -4.972 1.00 83.38 94 THR A CA 1
ATOM 695 C C . THR A 1 94 ? 10.201 4.824 -5.761 1.00 83.38 94 THR A C 1
ATOM 697 O O . THR A 1 94 ? 10.181 4.808 -6.993 1.00 83.38 94 THR A O 1
ATOM 700 N N . SER A 1 95 ? 11.007 5.662 -5.102 1.00 78.56 95 SER A N 1
ATOM 701 C CA . SER A 1 95 ? 11.868 6.657 -5.766 1.00 78.56 95 SER A CA 1
ATOM 702 C C . SER A 1 95 ? 12.933 6.015 -6.671 1.00 78.56 95 SER A C 1
ATOM 704 O O . SER A 1 95 ? 13.124 6.454 -7.805 1.00 78.56 95 SER A O 1
ATOM 706 N N . GLY A 1 96 ? 13.542 4.915 -6.220 1.00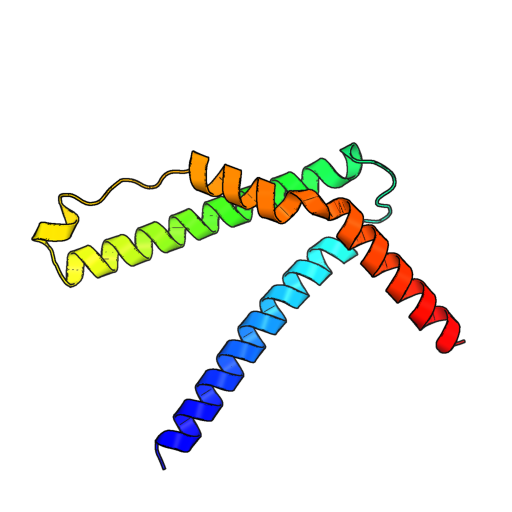 78.81 96 GLY A N 1
ATOM 707 C CA . GLY A 1 96 ? 14.537 4.126 -6.959 1.00 78.81 96 GLY A CA 1
ATOM 708 C C . GLY A 1 96 ? 13.958 3.019 -7.846 1.00 78.81 96 GLY A C 1
ATOM 709 O O . GLY A 1 96 ? 14.713 2.237 -8.425 1.00 78.81 96 GLY A O 1
ATOM 710 N N . TYR A 1 97 ? 12.629 2.943 -7.977 1.00 76.44 97 TYR A N 1
ATOM 711 C CA . TYR A 1 97 ? 11.923 1.815 -8.589 1.00 76.44 97 TYR A CA 1
ATOM 712 C C . TYR A 1 97 ? 12.441 1.451 -9.989 1.00 76.44 97 TYR A C 1
ATOM 714 O O . TYR A 1 97 ? 12.697 0.290 -10.29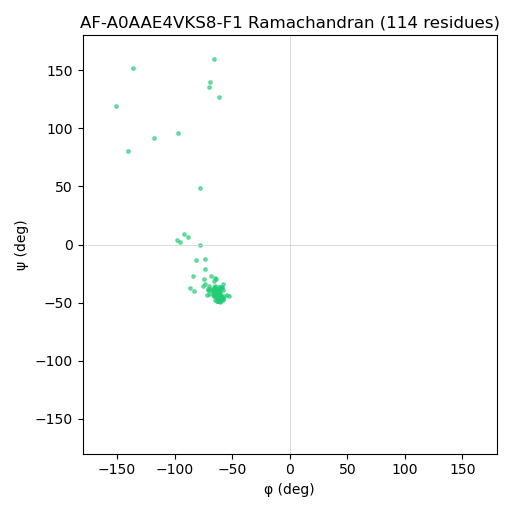6 1.00 76.44 97 TYR A O 1
ATOM 722 N N . ARG A 1 98 ? 12.686 2.453 -10.842 1.00 72.12 98 ARG A N 1
ATOM 723 C CA . ARG A 1 98 ? 13.220 2.226 -12.195 1.00 72.12 98 ARG A CA 1
ATOM 724 C C . ARG A 1 98 ? 14.622 1.606 -12.176 1.00 72.12 98 ARG A C 1
ATOM 726 O O . ARG A 1 98 ? 14.900 0.732 -12.993 1.00 72.12 98 ARG A O 1
ATOM 733 N N . GLY A 1 99 ? 15.494 2.071 -11.280 1.00 72.88 99 GLY A N 1
ATOM 734 C CA . GLY A 1 99 ? 16.850 1.537 -11.126 1.00 72.88 99 GLY A CA 1
ATOM 735 C C . GLY A 1 99 ? 16.822 0.081 -10.669 1.00 72.88 99 GLY A C 1
ATOM 736 O O . GLY A 1 99 ? 17.476 -0.761 -11.276 1.00 72.88 99 GLY A O 1
ATOM 737 N N . GLN A 1 100 ? 15.965 -0.231 -9.694 1.00 73.69 100 GLN A N 1
ATOM 738 C CA . GLN A 1 100 ? 15.747 -1.595 -9.202 1.00 73.69 100 GLN A CA 1
ATOM 739 C C . GLN A 1 100 ? 15.255 -2.536 -10.312 1.00 73.69 100 GLN A C 1
ATOM 741 O O . GLN A 1 100 ? 15.791 -3.630 -10.474 1.00 73.69 100 GLN A O 1
ATOM 746 N N . VAL A 1 101 ? 14.289 -2.102 -11.132 1.00 73.38 101 VAL A N 1
ATOM 747 C CA . VAL A 1 101 ? 13.785 -2.914 -12.256 1.00 73.38 101 VAL A CA 1
ATOM 748 C C . VAL A 1 101 ? 14.872 -3.134 -13.318 1.00 73.38 101 VAL A C 1
ATOM 750 O O . VAL A 1 101 ? 15.003 -4.240 -13.844 1.00 73.38 101 VAL A O 1
ATOM 753 N N . LYS A 1 102 ? 15.684 -2.112 -13.623 1.00 72.38 102 LYS A N 1
ATOM 754 C CA . LYS A 1 102 ? 16.822 -2.255 -14.546 1.00 72.38 102 LYS A CA 1
ATOM 755 C C . LYS A 1 102 ? 17.871 -3.237 -14.016 1.00 72.38 102 LYS A C 1
ATOM 757 O O . LYS A 1 102 ? 18.286 -4.119 -14.766 1.00 72.38 102 LYS A O 1
ATOM 762 N N . ALA A 1 103 ? 18.254 -3.114 -12.746 1.00 74.81 103 ALA A N 1
ATOM 763 C CA . ALA A 1 103 ? 19.221 -4.001 -12.104 1.00 74.81 103 ALA A CA 1
ATOM 764 C C . ALA A 1 103 ? 18.730 -5.457 -12.100 1.00 74.81 103 ALA A C 1
ATOM 766 O O . ALA A 1 103 ? 19.433 -6.342 -12.579 1.00 74.81 103 ALA A O 1
ATOM 767 N N . ALA A 1 104 ? 17.481 -5.696 -11.687 1.00 73.00 104 ALA A N 1
ATOM 768 C CA . ALA A 1 104 ? 16.881 -7.031 -11.688 1.00 73.00 104 ALA A CA 1
ATOM 769 C C . ALA A 1 104 ? 16.863 -7.672 -13.089 1.00 73.00 104 ALA A C 1
ATOM 771 O O . ALA A 1 104 ? 17.125 -8.869 -13.244 1.00 73.00 104 ALA A O 1
ATOM 772 N N . LYS A 1 105 ? 16.591 -6.877 -14.134 1.00 69.94 105 LYS A N 1
ATOM 773 C CA . LYS A 1 105 ? 16.637 -7.351 -15.523 1.00 69.94 105 LYS A CA 1
ATOM 774 C C . LYS A 1 105 ? 18.063 -7.722 -15.947 1.00 69.94 105 LYS A C 1
ATOM 776 O O . LYS A 1 105 ? 18.240 -8.772 -16.563 1.00 69.94 105 LYS A O 1
ATOM 781 N N . ALA A 1 106 ? 19.063 -6.906 -15.607 1.00 71.50 106 ALA A N 1
ATOM 782 C CA . ALA A 1 106 ? 20.467 -7.202 -15.902 1.00 71.50 106 ALA A CA 1
ATOM 783 C C . ALA A 1 106 ? 20.902 -8.538 -15.272 1.00 71.50 106 ALA A C 1
ATOM 785 O O . ALA A 1 106 ? 21.435 -9.401 -15.971 1.00 71.50 106 ALA A O 1
ATOM 786 N N . THR A 1 107 ? 20.554 -8.770 -14.003 1.00 72.62 107 THR A N 1
ATOM 787 C CA . THR A 1 107 ? 20.819 -10.040 -13.309 1.00 72.62 107 THR A CA 1
ATOM 788 C C . THR A 1 107 ? 20.129 -11.230 -13.988 1.00 72.62 107 THR A C 1
ATOM 790 O O . THR A 1 107 ? 20.740 -12.285 -14.156 1.00 72.62 107 THR A O 1
ATOM 793 N N . ARG A 1 108 ? 18.878 -11.073 -14.450 1.00 71.12 108 ARG A N 1
ATOM 794 C CA . ARG A 1 108 ? 18.152 -12.134 -15.176 1.00 71.12 108 ARG A CA 1
ATOM 795 C C . ARG A 1 108 ? 18.826 -12.501 -16.500 1.00 71.12 108 ARG A C 1
ATOM 797 O O . ARG A 1 108 ? 18.886 -13.680 -16.847 1.00 71.12 108 ARG A O 1
ATOM 804 N N . HIS A 1 109 ? 19.314 -11.514 -17.250 1.00 65.75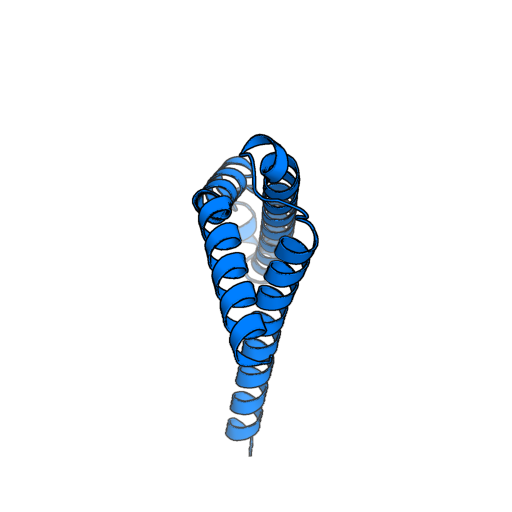 109 HIS A N 1
ATOM 805 C CA . HIS A 1 109 ? 20.027 -11.775 -18.502 1.00 65.75 109 HIS A CA 1
ATOM 806 C C . HIS A 1 109 ? 21.389 -12.429 -18.266 1.00 65.75 109 HIS A C 1
ATOM 808 O O . HIS A 1 109 ? 21.734 -13.346 -19.009 1.00 65.75 109 HIS A O 1
ATOM 814 N N . ALA A 1 110 ? 22.110 -12.029 -17.216 1.00 61.84 110 ALA A N 1
ATOM 815 C CA . ALA A 1 110 ? 23.349 -12.686 -16.808 1.00 61.84 110 ALA A CA 1
ATOM 816 C C . ALA A 1 110 ? 23.107 -14.164 -16.450 1.00 61.84 110 ALA A C 1
ATOM 818 O O . ALA A 1 110 ? 23.744 -15.047 -17.018 1.00 61.84 110 ALA A O 1
ATOM 819 N N . GLY A 1 111 ? 22.100 -14.460 -15.619 1.00 66.38 111 GLY A N 1
ATOM 820 C CA . GLY A 1 111 ? 21.757 -15.840 -15.253 1.00 66.38 111 GLY A CA 1
ATOM 821 C C . GLY A 1 111 ? 21.263 -16.704 -16.423 1.00 66.38 111 GLY A C 1
ATOM 822 O O . GLY A 1 111 ? 21.472 -17.913 -16.423 1.00 66.38 111 GLY A O 1
ATOM 823 N N . ARG A 1 112 ? 20.637 -16.105 -17.448 1.00 64.25 112 ARG A N 1
ATOM 824 C CA . ARG A 1 112 ? 20.222 -16.817 -18.672 1.00 64.25 112 ARG A CA 1
ATOM 825 C C . ARG A 1 112 ? 21.401 -17.149 -19.593 1.00 64.25 112 ARG A C 1
ATOM 827 O O . ARG A 1 112 ? 21.315 -18.138 -20.309 1.00 64.25 112 ARG A O 1
ATOM 834 N N . ARG A 1 113 ? 22.463 -16.337 -19.590 1.00 61.28 113 ARG A N 1
ATOM 835 C CA . ARG A 1 113 ? 23.688 -16.594 -20.367 1.00 61.28 113 ARG A CA 1
ATOM 836 C C . ARG A 1 113 ? 24.532 -17.721 -19.777 1.00 61.28 113 ARG A C 1
ATOM 838 O O . ARG A 1 113 ? 25.112 -18.461 -20.541 1.00 61.28 113 ARG A O 1
ATOM 845 N N . VAL A 1 114 ? 24.548 -17.873 -18.452 1.00 60.22 114 VAL A N 1
ATOM 846 C CA . VAL A 1 114 ? 25.285 -18.952 -17.761 1.00 60.22 114 VAL A CA 1
ATOM 847 C C . VAL A 1 114 ? 24.608 -20.326 -17.912 1.00 60.22 114 VAL A C 1
ATOM 849 O O . VAL A 1 114 ? 25.238 -21.353 -17.719 1.00 60.22 114 VAL A O 1
ATOM 852 N N . ARG A 1 115 ? 23.308 -20.359 -18.231 1.00 57.97 115 ARG A N 1
ATOM 853 C CA . ARG A 1 115 ? 22.519 -21.596 -18.397 1.00 57.97 115 ARG A CA 1
ATOM 854 C C . ARG A 1 115 ? 22.409 -22.084 -19.849 1.00 57.97 115 ARG A C 1
ATOM 856 O O . ARG A 1 115 ? 21.648 -23.016 -20.095 1.00 57.97 115 ARG A O 1
ATOM 863 N N . ARG A 1 116 ? 23.051 -21.401 -20.794 1.00 50.75 116 ARG A N 1
ATOM 864 C CA . ARG A 1 116 ? 23.136 -21.791 -22.206 1.00 50.75 116 ARG A CA 1
ATOM 865 C C . ARG A 1 116 ? 24.559 -22.209 -22.499 1.00 50.75 116 ARG A C 1
ATOM 867 O O . ARG A 1 116 ? 24.695 -23.128 -23.322 1.00 50.75 116 ARG A O 1
#

Foldseek 3Di:
DPVVVVVVVVVVVVVVVVVVVVVLVVVLLVPPPDLPDPVSSVVVLVVQLVVQLVVQQVVVVVVLVVCCVPPVPVSVPDDDDDSVVSSVVSCVVCVCVSVVSVVVVVVVVVVVVVVD

Organism: Mycolicibacterium fortuitum (NCBI:txid1766)

Solvent-accessible surface area (backbone atoms only — not comparable to full-atom values): 6658 Å² total; per-residue (Å²): 124,66,71,63,55,53,53,52,51,52,53,49,51,53,50,50,52,52,49,53,52,47,50,52,50,45,56,62,53,72,73,48,92,67,87,81,45,74,72,74,48,43,62,60,51,51,50,52,30,51,52,47,36,52,49,54,50,53,52,49,52,52,51,49,52,54,38,37,72,76,39,53,77,66,40,77,74,53,82,76,88,58,66,66,59,42,43,51,51,32,51,59,75,50,66,57,44,68,59,54,54,53,51,54,49,52,54,52,54,53,58,53,60,76,74,107